Protein AF-A0A966U827-F1 (afdb_monomer_lite)

Structure (mmCIF, N/CA/C/O backbone):
data_AF-A0A966U827-F1
#
_entry.id   AF-A0A966U827-F1
#
loop_
_atom_site.group_PDB
_atom_site.id
_atom_site.type_symbol
_atom_site.label_atom_id
_atom_site.label_alt_id
_atom_site.label_comp_id
_atom_site.label_asym_id
_atom_site.label_entity_id
_atom_site.label_seq_id
_atom_site.pdbx_PDB_ins_code
_atom_site.Cartn_x
_atom_site.Cartn_y
_atom_site.Cartn_z
_atom_site.occupancy
_atom_site.B_iso_or_equiv
_atom_site.auth_seq_id
_atom_site.auth_comp_id
_atom_site.auth_asym_id
_atom_site.auth_atom_id
_atom_site.pdbx_PDB_model_num
ATOM 1 N N . MET A 1 1 ? 31.297 8.726 0.819 1.00 38.97 1 MET A N 1
ATOM 2 C CA . MET A 1 1 ? 30.125 7.863 1.071 1.00 38.97 1 MET A CA 1
ATOM 3 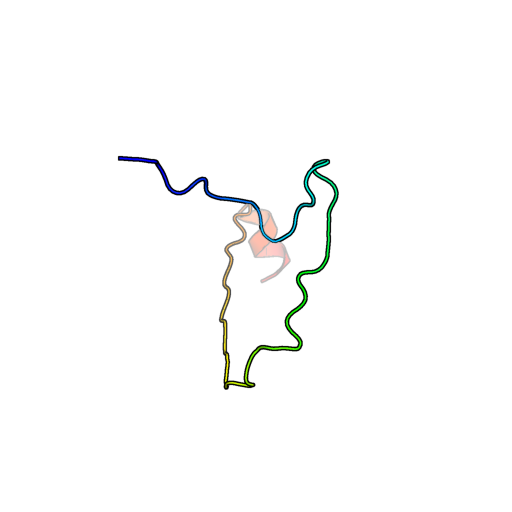C C . MET A 1 1 ? 28.897 8.640 0.636 1.00 38.97 1 MET A C 1
ATOM 5 O O . MET A 1 1 ? 28.414 9.460 1.400 1.00 38.97 1 MET A O 1
ATOM 9 N N . THR A 1 2 ? 28.471 8.496 -0.616 1.00 42.62 2 THR A N 1
ATOM 10 C CA . THR A 1 2 ? 27.220 9.110 -1.077 1.00 42.62 2 THR A CA 1
ATOM 11 C C . THR A 1 2 ? 26.076 8.291 -0.495 1.00 42.62 2 THR A C 1
ATOM 13 O O . THR A 1 2 ? 26.009 7.085 -0.738 1.00 42.62 2 THR A O 1
ATOM 16 N N . MET A 1 3 ? 25.229 8.918 0.327 1.00 49.19 3 MET A N 1
ATOM 17 C CA . MET A 1 3 ? 23.910 8.367 0.633 1.00 49.19 3 MET A CA 1
ATOM 18 C C . MET A 1 3 ? 23.272 8.009 -0.707 1.00 49.19 3 MET A C 1
ATOM 20 O O . MET A 1 3 ? 23.222 8.845 -1.601 1.00 49.19 3 MET A O 1
ATOM 24 N N . SER A 1 4 ? 22.860 6.759 -0.886 1.00 55.28 4 SER A N 1
ATOM 25 C CA . SER A 1 4 ? 21.901 6.438 -1.934 1.00 55.28 4 SER A CA 1
ATOM 26 C C . SER A 1 4 ? 20.650 7.255 -1.623 1.00 55.28 4 SER A C 1
ATOM 28 O O . SER A 1 4 ? 19.950 6.934 -0.658 1.00 55.28 4 SER A O 1
ATOM 30 N N . ASP A 1 5 ? 20.433 8.343 -2.357 1.00 58.53 5 ASP A N 1
ATOM 31 C CA . ASP A 1 5 ? 19.234 9.160 -2.238 1.00 58.53 5 ASP A CA 1
ATOM 32 C C . ASP A 1 5 ? 18.019 8.235 -2.384 1.00 58.53 5 ASP A C 1
ATOM 34 O O . ASP A 1 5 ? 17.844 7.553 -3.396 1.00 58.53 5 ASP A O 1
ATOM 38 N N . LEU A 1 6 ? 17.225 8.115 -1.318 1.00 68.25 6 LEU A N 1
ATOM 39 C CA . LEU A 1 6 ? 15.999 7.321 -1.309 1.00 68.25 6 LEU A CA 1
ATOM 40 C C . LEU A 1 6 ? 14.966 8.034 -2.189 1.00 68.25 6 LEU A C 1
ATOM 42 O O . LEU A 1 6 ? 14.147 8.809 -1.700 1.00 68.25 6 LEU A O 1
ATOM 46 N N . GLU A 1 7 ? 15.025 7.796 -3.497 1.00 82.94 7 GLU A N 1
ATOM 47 C CA . GLU A 1 7 ? 14.075 8.357 -4.453 1.00 82.94 7 GLU A CA 1
ATOM 48 C C . GLU A 1 7 ? 12.693 7.697 -4.326 1.00 82.94 7 GLU A C 1
ATOM 50 O O . GLU A 1 7 ? 12.545 6.474 -4.210 1.00 82.94 7 GLU A O 1
ATOM 55 N N . PHE A 1 8 ? 11.641 8.515 -4.377 1.00 90.31 8 PHE A N 1
ATOM 56 C CA . PHE A 1 8 ? 10.267 8.028 -4.350 1.00 90.31 8 PHE A CA 1
ATOM 57 C C . PHE A 1 8 ? 9.899 7.347 -5.671 1.00 90.31 8 PHE A C 1
ATOM 59 O O . PHE A 1 8 ? 9.927 7.947 -6.741 1.00 90.31 8 PHE A O 1
ATOM 66 N N . SER A 1 9 ? 9.451 6.094 -5.598 1.00 91.81 9 SER A N 1
ATOM 67 C CA . SER A 1 9 ? 9.022 5.354 -6.792 1.00 91.81 9 SER A CA 1
ATOM 68 C C . SER A 1 9 ? 7.650 5.791 -7.319 1.00 91.81 9 SER A C 1
ATOM 70 O O . SER A 1 9 ? 7.427 5.766 -8.522 1.00 91.81 9 SER A O 1
ATOM 72 N N . HIS A 1 10 ? 6.730 6.212 -6.448 1.00 95.38 10 HIS A N 1
ATOM 73 C CA . HIS A 1 10 ? 5.355 6.573 -6.830 1.00 95.38 10 HIS A CA 1
ATOM 74 C C . HIS A 1 10 ? 5.147 8.082 -7.019 1.00 95.38 10 HIS A C 1
ATOM 76 O O . HIS A 1 10 ? 4.025 8.518 -7.272 1.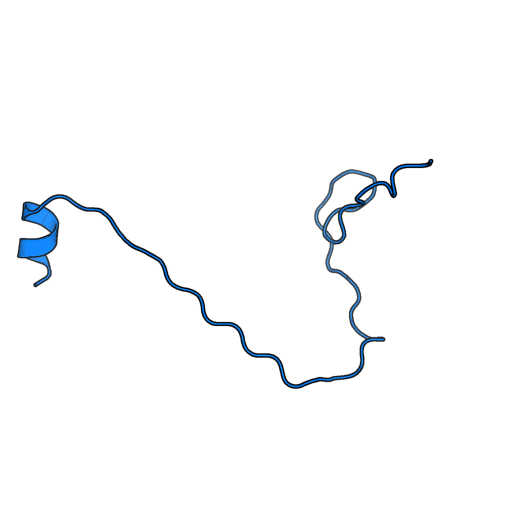00 95.38 10 HIS A O 1
ATOM 82 N N . LEU A 1 11 ? 6.215 8.876 -6.902 1.00 95.00 11 LEU A N 1
ATOM 83 C CA . LEU A 1 11 ? 6.200 10.310 -7.178 1.00 95.00 11 LEU A CA 1
ATOM 84 C C . LEU A 1 11 ? 7.089 10.607 -8.390 1.00 95.00 11 LEU A C 1
ATOM 86 O O . LEU A 1 11 ? 8.076 9.911 -8.644 1.00 95.00 11 LEU A O 1
ATOM 90 N N . ASP A 1 12 ? 6.695 11.596 -9.181 1.00 90.12 12 ASP A N 1
ATOM 91 C CA . ASP A 1 12 ? 7.527 12.171 -10.234 1.00 90.12 12 ASP A CA 1
ATOM 92 C C . ASP A 1 12 ? 8.469 13.258 -9.660 1.00 90.12 12 ASP A C 1
ATOM 94 O O . ASP A 1 12 ? 8.353 13.616 -8.482 1.00 90.12 12 ASP A O 1
ATOM 98 N N . PRO A 1 13 ? 9.402 13.812 -10.459 1.00 89.38 13 PRO A N 1
ATOM 99 C CA . PRO A 1 13 ? 10.313 14.863 -9.992 1.00 89.38 13 PRO A CA 1
ATOM 100 C C . PRO A 1 13 ? 9.628 16.169 -9.557 1.00 89.38 13 PRO A C 1
ATOM 102 O O . PRO A 1 13 ? 10.247 16.988 -8.884 1.00 89.38 13 PRO A O 1
ATOM 105 N N . LEU A 1 14 ? 8.363 16.382 -9.933 1.00 92.94 14 LEU A N 1
ATOM 106 C CA . LEU A 1 14 ? 7.545 17.517 -9.501 1.00 92.94 14 LEU A CA 1
ATOM 107 C C . LEU A 1 14 ? 6.698 17.180 -8.258 1.00 92.94 14 LEU A C 1
ATOM 109 O O . LEU A 1 14 ? 5.884 18.000 -7.834 1.00 92.94 14 LEU A O 1
ATOM 113 N N . GLY A 1 15 ? 6.857 15.981 -7.684 1.00 90.69 15 GLY A N 1
ATOM 114 C CA . GLY A 1 15 ? 6.108 15.495 -6.526 1.00 90.69 15 GLY A CA 1
ATOM 115 C C . GLY A 1 15 ? 4.681 15.036 -6.840 1.00 90.69 15 GLY A C 1
ATOM 116 O O . GLY A 1 15 ? 3.890 14.836 -5.919 1.00 90.69 15 GLY A O 1
ATOM 117 N N . ARG A 1 16 ? 4.314 14.871 -8.115 1.00 94.81 16 ARG A N 1
ATOM 118 C CA . ARG A 1 16 ? 2.986 14.382 -8.514 1.00 94.81 16 ARG A CA 1
ATOM 119 C C . ARG A 1 16 ? 2.955 12.861 -8.465 1.00 94.81 16 ARG A C 1
ATOM 121 O O . ARG A 1 16 ? 3.947 12.197 -8.756 1.00 94.81 16 ARG A O 1
ATOM 128 N N . ALA A 1 17 ? 1.799 12.300 -8.121 1.00 96.19 17 ALA A N 1
ATOM 129 C CA . ALA A 1 17 ? 1.614 10.855 -8.119 1.00 96.19 17 ALA A CA 1
ATOM 130 C C . ALA A 1 17 ? 1.767 10.275 -9.534 1.00 96.19 17 ALA A C 1
ATOM 132 O O . ALA A 1 17 ? 1.217 10.810 -10.498 1.00 96.19 17 ALA A O 1
ATOM 133 N N . ARG A 1 18 ? 2.471 9.147 -9.644 1.00 95.00 18 ARG A N 1
ATOM 134 C CA . ARG A 1 18 ? 2.604 8.366 -10.879 1.00 95.00 18 ARG A CA 1
ATOM 135 C C . ARG A 1 18 ? 2.515 6.870 -10.594 1.00 95.00 18 ARG A C 1
ATOM 137 O O . ARG A 1 18 ? 2.909 6.405 -9.526 1.00 95.00 18 ARG A O 1
ATOM 144 N N . MET A 1 19 ? 2.058 6.107 -11.581 1.00 94.75 19 MET A N 1
ATOM 145 C CA . MET A 1 19 ? 2.155 4.648 -11.549 1.00 94.75 19 MET A CA 1
ATOM 146 C C . MET A 1 19 ? 3.564 4.212 -11.955 1.00 94.75 19 MET A C 1
ATOM 148 O O . MET A 1 19 ? 4.138 4.736 -12.911 1.00 94.75 19 MET A O 1
ATOM 152 N N . VAL A 1 20 ? 4.133 3.259 -11.221 1.00 94.62 20 VAL A N 1
ATOM 153 C CA . VAL A 1 20 ? 5.419 2.650 -11.579 1.00 94.62 20 VAL A CA 1
ATOM 154 C C . VAL A 1 20 ? 5.191 1.662 -12.716 1.00 94.62 20 VAL A C 1
ATOM 156 O O . VAL A 1 20 ? 4.350 0.774 -12.580 1.00 94.62 20 VAL A O 1
ATOM 159 N N . ASP A 1 21 ? 5.959 1.773 -13.802 1.00 95.19 21 ASP A N 1
ATOM 160 C CA . ASP A 1 21 ? 5.970 0.731 -14.827 1.00 95.19 21 ASP A CA 1
ATOM 161 C C . ASP A 1 21 ? 6.575 -0.556 -14.248 1.00 95.19 21 ASP A C 1
ATOM 163 O O . ASP A 1 21 ? 7.720 -0.599 -13.790 1.00 95.19 21 ASP A O 1
ATOM 167 N N . VAL A 1 22 ? 5.757 -1.605 -14.215 1.00 95.50 22 VAL A N 1
ATOM 168 C CA . VAL A 1 22 ? 6.130 -2.936 -13.732 1.00 95.50 22 VAL A CA 1
ATOM 169 C C . VAL A 1 22 ? 6.129 -3.979 -14.845 1.00 95.50 22 VAL A C 1
ATOM 171 O O . VAL A 1 22 ? 6.400 -5.139 -14.555 1.00 95.50 22 VAL A O 1
ATOM 174 N N . THR A 1 23 ? 5.878 -3.576 -16.094 1.00 97.12 23 THR A N 1
ATOM 175 C CA . THR A 1 23 ? 5.850 -4.454 -17.276 1.00 97.12 23 THR A CA 1
ATOM 176 C C . THR A 1 23 ? 7.114 -5.308 -17.418 1.00 97.12 23 THR A C 1
ATOM 178 O O . THR A 1 23 ? 6.980 -6.493 -17.708 1.00 97.12 23 THR A O 1
ATOM 181 N N . PRO A 1 24 ? 8.333 -4.791 -17.153 1.00 97.56 24 PRO A N 1
ATOM 182 C CA . PRO A 1 24 ? 9.551 -5.594 -17.289 1.00 97.56 24 PRO A CA 1
ATOM 183 C C . PRO A 1 24 ? 9.763 -6.629 -16.173 1.00 97.56 24 PRO A C 1
ATOM 185 O O . PRO A 1 24 ? 10.762 -7.344 -16.192 1.00 97.56 24 PRO A O 1
ATOM 188 N N . LYS A 1 25 ? 8.912 -6.666 -15.139 1.00 95.44 25 LYS A N 1
ATOM 189 C CA . LYS A 1 25 ? 9.109 -7.558 -13.989 1.00 95.44 25 LYS A CA 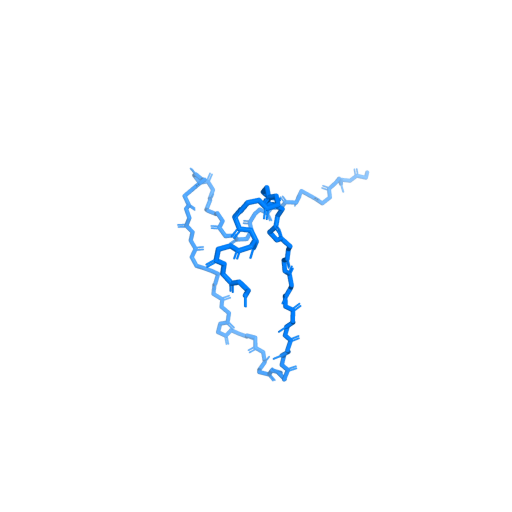1
ATOM 190 C C . LYS A 1 25 ? 8.566 -8.947 -14.299 1.00 95.44 25 LYS A C 1
ATOM 192 O O . LYS A 1 25 ? 7.391 -9.092 -14.620 1.00 95.44 25 LYS A O 1
ATOM 197 N N . GLU A 1 26 ? 9.389 -9.964 -14.070 1.00 97.75 26 GLU A N 1
ATOM 198 C CA . GLU A 1 26 ? 8.945 -11.354 -14.160 1.00 97.75 26 GLU A CA 1
ATOM 199 C C . GLU A 1 26 ? 7.804 -11.647 -13.166 1.00 97.75 26 GLU A C 1
ATOM 201 O O . GLU A 1 26 ? 7.904 -11.289 -11.977 1.00 97.75 26 GLU A O 1
ATOM 206 N N . PRO A 1 27 ? 6.718 -12.306 -13.612 1.00 97.38 27 PRO A N 1
ATOM 207 C CA . PRO A 1 27 ? 5.653 -12.743 -12.726 1.00 97.38 27 PRO A CA 1
ATOM 208 C C . PRO A 1 27 ? 6.180 -13.707 -11.660 1.00 97.38 27 PRO A C 1
ATOM 210 O O . PRO A 1 27 ? 6.849 -14.695 -11.949 1.00 97.38 27 PRO A O 1
ATOM 213 N N . THR A 1 28 ? 5.829 -13.454 -10.401 1.00 97.75 28 THR A N 1
ATOM 214 C CA . THR A 1 28 ? 6.096 -14.374 -9.290 1.00 97.75 28 THR A CA 1
ATOM 215 C C . THR A 1 28 ? 4.866 -14.490 -8.403 1.00 97.75 28 THR A C 1
ATOM 217 O O . THR A 1 28 ? 4.044 -13.573 -8.337 1.00 97.75 28 THR A O 1
ATOM 220 N N . HIS A 1 29 ? 4.723 -15.609 -7.691 1.00 98.00 29 HIS A N 1
ATOM 221 C CA . HIS A 1 29 ? 3.634 -15.762 -6.732 1.00 98.00 29 HIS A CA 1
ATOM 222 C C . HIS A 1 29 ? 3.880 -14.866 -5.510 1.00 98.00 29 HIS A C 1
ATOM 224 O O . HIS A 1 29 ? 4.894 -14.995 -4.822 1.00 98.00 29 HIS A O 1
ATOM 230 N N . ARG A 1 30 ? 2.958 -13.936 -5.243 1.00 97.31 30 ARG A N 1
ATOM 231 C CA . ARG A 1 30 ? 3.067 -12.951 -4.159 1.00 97.31 30 ARG A CA 1
ATOM 232 C C . ARG A 1 30 ? 1.807 -12.983 -3.306 1.00 97.31 30 ARG A C 1
ATOM 234 O O . ARG A 1 30 ? 0.700 -12.962 -3.833 1.00 97.31 30 ARG A O 1
ATOM 241 N N . ARG A 1 31 ? 1.980 -12.994 -1.983 1.00 97.81 31 ARG A N 1
ATOM 242 C CA . ARG A 1 31 ? 0.886 -12.938 -1.006 1.00 97.81 31 ARG A CA 1
ATOM 243 C C . ARG A 1 31 ? 1.224 -11.940 0.092 1.00 97.81 31 ARG A C 1
ATOM 245 O O . ARG A 1 3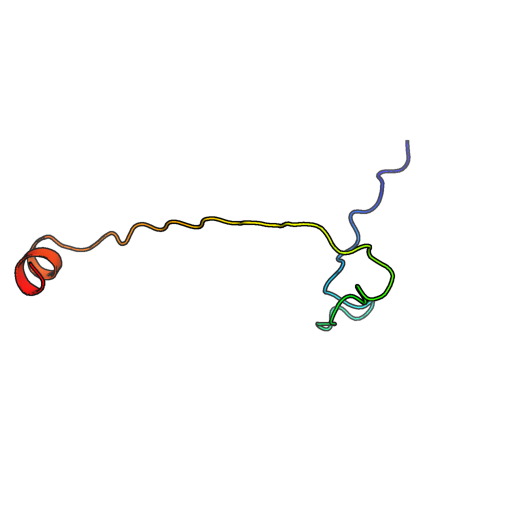1 ? 2.331 -11.966 0.621 1.00 97.81 31 ARG A O 1
ATOM 252 N N . ALA A 1 32 ? 0.252 -11.113 0.456 1.00 97.25 32 ALA A N 1
ATOM 253 C CA . ALA A 1 32 ? 0.331 -10.204 1.591 1.00 97.25 32 ALA A CA 1
ATOM 254 C C . ALA A 1 32 ? -0.889 -10.408 2.498 1.00 97.25 32 ALA A C 1
ATOM 256 O O . ALA A 1 32 ? -1.994 -10.632 2.008 1.00 97.25 32 ALA A O 1
ATOM 257 N N . ILE A 1 33 ? -0.684 -10.346 3.814 1.00 97.25 33 ILE A N 1
ATOM 258 C CA . ILE A 1 33 ? -1.748 -10.392 4.824 1.00 97.25 33 ILE A CA 1
ATOM 259 C C . ILE A 1 33 ? -1.633 -9.116 5.651 1.00 97.25 33 ILE A C 1
ATOM 261 O O . ILE A 1 33 ? -0.568 -8.830 6.196 1.00 97.25 33 ILE A O 1
ATOM 265 N N . ALA A 1 34 ? -2.727 -8.367 5.757 1.00 97.44 34 ALA A N 1
ATOM 266 C CA . ALA A 1 34 ? -2.821 -7.187 6.607 1.00 97.44 34 ALA A CA 1
ATOM 267 C C . ALA A 1 34 ? -3.811 -7.436 7.752 1.00 97.44 34 ALA A C 1
ATOM 269 O O . ALA A 1 34 ? -4.791 -8.163 7.594 1.00 97.44 34 ALA A O 1
ATOM 270 N N . ARG A 1 35 ? -3.558 -6.820 8.910 1.00 98.00 35 ARG A N 1
ATOM 271 C CA . ARG A 1 35 ? -4.474 -6.797 10.057 1.00 98.00 35 ARG A CA 1
ATOM 272 C C . ARG A 1 35 ? -4.524 -5.392 10.638 1.00 98.00 35 ARG A C 1
ATOM 274 O O . ARG A 1 35 ? -3.512 -4.695 10.634 1.00 98.00 35 ARG A O 1
ATOM 281 N N . CYS A 1 36 ? -5.661 -5.011 11.202 1.00 96.88 36 CYS A N 1
ATOM 282 C CA . CYS A 1 36 ? -5.795 -3.792 11.990 1.00 96.88 36 CYS A CA 1
ATOM 283 C C . CYS 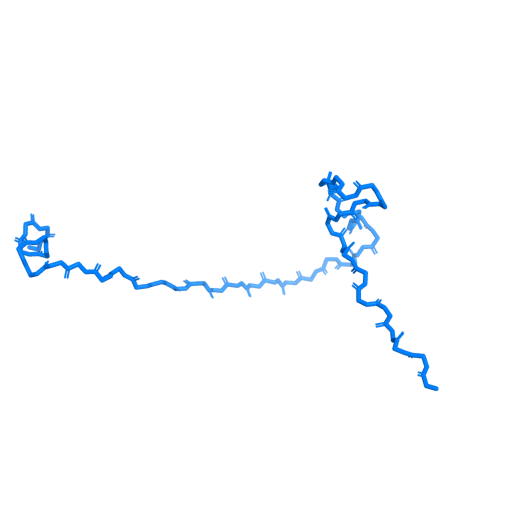A 1 36 ? -6.536 -4.083 13.300 1.00 96.88 36 CYS A C 1
ATOM 285 O O . CYS A 1 36 ? -7.071 -5.174 13.506 1.00 96.88 36 CYS A O 1
ATOM 287 N N . LYS A 1 37 ? -6.517 -3.111 14.210 1.00 97.00 37 LYS A N 1
ATOM 288 C CA . LYS A 1 37 ? -7.320 -3.118 15.431 1.00 97.00 37 LYS A CA 1
ATOM 289 C C . LYS A 1 37 ? -8.156 -1.853 15.442 1.00 97.00 37 LYS A C 1
ATOM 291 O O . LYS A 1 37 ? -7.632 -0.779 15.157 1.00 97.00 37 LYS A O 1
ATOM 296 N N . VAL A 1 38 ? -9.423 -1.989 15.809 1.00 94.81 38 VAL A N 1
ATOM 297 C CA . VAL A 1 38 ? -10.291 -0.849 16.089 1.00 94.81 38 VAL A CA 1
ATOM 298 C C . VAL A 1 38 ? -10.434 -0.757 17.598 1.00 94.81 38 VAL A C 1
ATOM 300 O O . VAL A 1 38 ? -10.958 -1.668 18.235 1.00 94.81 38 VAL A O 1
ATOM 303 N N . PHE A 1 39 ? -9.932 0.332 18.170 1.00 96.25 39 PHE A N 1
ATOM 304 C CA . PHE A 1 39 ? -10.144 0.648 19.576 1.00 96.25 3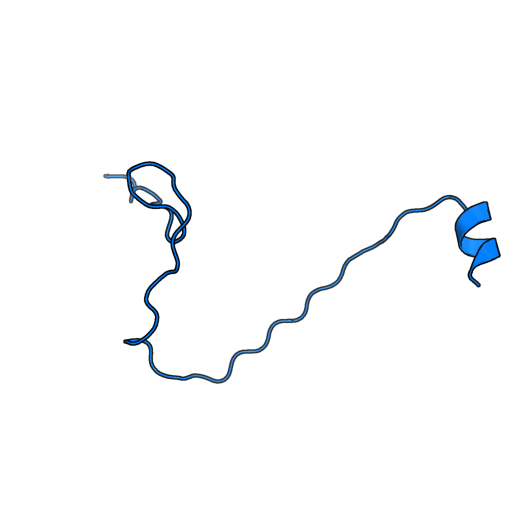9 PHE A CA 1
ATOM 305 C C . PHE A 1 39 ? -11.423 1.471 19.686 1.00 96.25 39 PHE A C 1
ATOM 307 O O . PHE A 1 39 ? -11.561 2.497 19.023 1.00 96.25 39 PHE A O 1
ATOM 314 N N . MET A 1 40 ? -12.366 1.005 20.496 1.00 96.50 40 MET A N 1
ATOM 315 C CA . MET A 1 40 ? -13.661 1.652 20.686 1.00 96.50 40 MET A CA 1
ATOM 316 C C . MET A 1 40 ? -14.083 1.591 22.152 1.00 96.50 40 MET A C 1
ATOM 318 O O . MET A 1 40 ? -13.498 0.857 22.951 1.00 96.50 40 MET A O 1
ATOM 322 N N . LYS A 1 41 ? -15.090 2.391 22.508 1.00 98.12 41 LYS A N 1
ATOM 323 C CA . LYS A 1 41 ? -15.653 2.389 23.858 1.00 98.12 41 LYS A CA 1
ATOM 324 C C . LYS A 1 41 ? -16.398 1.073 24.128 1.00 98.12 41 LYS A C 1
ATOM 326 O O . LYS A 1 41 ? -16.950 0.500 23.185 1.00 98.12 41 LYS A O 1
ATOM 331 N N . PRO A 1 42 ? -16.499 0.626 25.393 1.00 97.44 42 PRO A N 1
ATOM 332 C CA . PRO A 1 42 ? -17.252 -0.578 25.740 1.00 97.44 42 PRO A CA 1
ATOM 333 C C . PRO A 1 42 ? -18.713 -0.542 25.270 1.00 97.44 42 PRO A C 1
ATOM 335 O O . PRO A 1 42 ? -19.241 -1.567 24.851 1.00 97.44 42 PRO A O 1
ATOM 338 N N . GLU A 1 43 ? -19.360 0.628 25.298 1.00 97.62 43 GLU A N 1
ATOM 339 C CA . GLU A 1 43 ? -20.741 0.804 24.823 1.00 97.62 43 GLU A CA 1
ATOM 340 C C . GLU A 1 43 ? -20.864 0.479 23.331 1.00 97.62 43 GLU A C 1
ATOM 342 O O . GLU A 1 43 ? -21.829 -0.159 22.922 1.00 97.62 43 GLU A O 1
ATOM 347 N N . THR A 1 44 ? -19.875 0.883 22.528 1.00 97.12 44 THR A N 1
ATOM 348 C CA . THR A 1 44 ? -19.850 0.628 21.084 1.00 97.12 44 THR A CA 1
ATOM 349 C C . THR A 1 44 ? -19.693 -0.860 20.801 1.00 97.12 44 THR A C 1
ATOM 351 O O . THR A 1 44 ? -20.433 -1.393 19.983 1.00 97.12 44 THR A O 1
ATOM 354 N N . THR A 1 45 ? -18.798 -1.549 21.519 1.00 96.25 45 THR A N 1
ATOM 355 C CA . THR A 1 45 ? -18.631 -3.002 21.373 1.00 96.25 45 THR A CA 1
ATOM 356 C C . THR A 1 45 ? -19.905 -3.753 21.754 1.00 96.25 45 THR A C 1
ATOM 358 O O . THR A 1 45 ? -20.326 -4.638 21.014 1.00 96.25 45 THR A O 1
ATOM 361 N N . ARG A 1 46 ? -20.554 -3.376 22.868 1.00 96.50 46 ARG A N 1
ATOM 362 C CA . ARG A 1 46 ? -21.823 -3.982 23.315 1.00 96.50 46 ARG A CA 1
ATOM 363 C C . ARG A 1 46 ? -22.968 -3.800 22.319 1.00 96.50 46 ARG A C 1
ATOM 365 O O . ARG A 1 46 ? -23.893 -4.593 22.333 1.00 96.50 46 ARG A O 1
ATOM 372 N N . ALA A 1 47 ? -22.935 -2.759 21.490 1.00 96.69 47 ALA A N 1
ATOM 373 C CA . ALA A 1 47 ? -23.979 -2.523 20.497 1.00 96.69 47 ALA A CA 1
ATOM 374 C C . ALA A 1 47 ? -23.852 -3.414 19.245 1.00 96.69 47 ALA A C 1
ATOM 376 O O . ALA A 1 47 ? -24.815 -3.526 18.493 1.00 96.69 47 ALA A O 1
ATOM 377 N N . ILE A 1 48 ? -22.679 -4.011 18.999 1.00 93.69 48 ILE A N 1
ATOM 378 C CA . ILE A 1 48 ? -22.379 -4.798 17.786 1.00 93.69 48 ILE A CA 1
ATOM 379 C C . ILE A 1 48 ? -22.004 -6.261 18.074 1.00 93.69 48 ILE A C 1
ATOM 381 O O . ILE A 1 48 ? -21.652 -6.982 17.142 1.00 93.69 48 ILE A O 1
ATOM 385 N N . THR A 1 49 ? -22.024 -6.669 19.347 1.00 75.25 49 THR A N 1
ATOM 386 C CA . THR A 1 49 ? -21.766 -8.043 19.810 1.00 75.25 49 THR A CA 1
ATOM 387 C C . THR A 1 49 ? -23.057 -8.621 20.352 1.00 75.25 49 THR A C 1
ATOM 389 O O . THR A 1 49 ? -23.400 -9.751 19.949 1.00 75.25 49 THR A O 1
#

Radius of gyration: 20.78 Å; chains: 1; bounding box: 54×33×43 Å

Sequence (49 aa):
MTMSDLEFSHLDPLGRARMVDVTPKEPTHRRAIARCKVFMKPETTRAIT

Secondary structure (DSSP, 8-state):
--------SSB-TTS-B-PPP-TTSPP--------------HHHHHHH-

Foldseek 3Di:
DDDPPPDDQQADPVRDGDDHDCVVPDDDDDDDDDDDDDDDDPVVVVVVD

pLDDT: mean 89.67, std 14.97, range [38.97, 98.12]